Protein AF-A0A3D1ER22-F1 (afdb_monomer_lite)

Foldseek 3Di:
DDDDPDDDPDPPDDPPPPPQDPVNVLVVQLVVLVVVCVVPVLDLVSLLSNLVSCVVVVVLVSSVVSLVSSCVRPNCPPPSSVVSVVVSVVD

Structure (mmCIF, N/CA/C/O backbone):
data_AF-A0A3D1ER22-F1
#
_entry.id   AF-A0A3D1ER22-F1
#
loop_
_atom_site.group_PDB
_atom_site.id
_atom_site.type_symbol
_atom_site.label_atom_id
_atom_site.label_alt_id
_atom_site.label_comp_id
_atom_site.label_asym_id
_atom_site.label_entity_id
_atom_site.label_seq_id
_atom_site.pdbx_PDB_ins_code
_atom_site.Cartn_x
_atom_site.Cartn_y
_atom_site.Cartn_z
_atom_site.occupancy
_atom_site.B_iso_or_equiv
_atom_site.auth_seq_id
_atom_site.auth_comp_id
_atom_site.auth_asym_id
_atom_site.auth_atom_id
_atom_site.pdbx_PDB_model_num
ATOM 1 N N . MET A 1 1 ? 13.044 46.059 48.417 1.00 43.50 1 MET A N 1
ATOM 2 C CA . MET A 1 1 ? 13.812 45.028 47.690 1.00 43.50 1 MET A CA 1
ATOM 3 C C . MET A 1 1 ? 12.836 43.986 47.171 1.00 43.50 1 MET A C 1
ATOM 5 O O . MET A 1 1 ? 12.643 42.943 47.777 1.00 43.50 1 MET A O 1
ATOM 9 N N . ALA A 1 2 ? 12.126 44.348 46.106 1.00 44.00 2 ALA A N 1
ATOM 10 C CA . ALA A 1 2 ? 11.162 43.500 45.431 1.00 44.00 2 ALA A CA 1
ATOM 11 C C . ALA A 1 2 ? 11.881 42.813 44.275 1.00 44.00 2 ALA A C 1
ATOM 13 O O . ALA A 1 2 ? 11.975 43.412 43.223 1.00 44.00 2 ALA A O 1
ATOM 14 N N . HIS A 1 3 ? 12.428 41.619 44.485 1.00 49.56 3 HIS A N 1
ATOM 15 C CA . HIS A 1 3 ? 12.853 40.708 43.419 1.00 49.56 3 HIS A CA 1
ATOM 16 C C . HIS A 1 3 ? 13.071 39.334 44.045 1.00 49.56 3 HIS A C 1
ATOM 18 O O . HIS A 1 3 ? 14.097 39.127 44.668 1.00 49.56 3 HIS A O 1
ATOM 24 N N . PHE A 1 4 ? 12.062 38.465 43.955 1.00 41.53 4 PHE A N 1
ATOM 25 C CA . PHE A 1 4 ? 12.174 37.000 43.788 1.00 41.53 4 PHE A CA 1
ATOM 26 C C . PHE A 1 4 ? 10.779 36.339 43.645 1.00 41.53 4 PHE A C 1
ATOM 28 O O . PHE A 1 4 ? 10.636 35.130 43.761 1.00 41.53 4 PHE A O 1
ATOM 35 N N . PHE A 1 5 ? 9.730 37.109 43.313 1.00 46.28 5 PHE A N 1
ATOM 36 C CA . PHE A 1 5 ? 8.490 36.587 42.723 1.00 46.28 5 PHE A CA 1
ATOM 37 C C . PHE A 1 5 ? 8.671 36.396 41.214 1.00 46.28 5 PHE A C 1
ATOM 39 O O . PHE A 1 5 ? 8.075 37.104 40.414 1.00 46.28 5 PHE A O 1
ATOM 46 N N . ALA A 1 6 ? 9.564 35.499 40.819 1.00 47.72 6 ALA A N 1
ATOM 47 C CA . ALA A 1 6 ? 9.642 34.976 39.461 1.00 47.72 6 ALA A CA 1
ATOM 48 C C . ALA A 1 6 ? 10.663 33.849 39.491 1.00 47.72 6 ALA A C 1
ATOM 50 O O . ALA A 1 6 ? 11.846 34.123 39.412 1.00 47.72 6 ALA A O 1
ATOM 51 N N . HIS A 1 7 ? 10.225 32.613 39.701 1.00 41.50 7 HIS A N 1
ATOM 52 C CA . HIS A 1 7 ? 10.686 31.463 38.929 1.00 41.50 7 HIS A CA 1
ATOM 53 C C . HIS A 1 7 ? 9.888 30.233 39.370 1.00 41.50 7 HIS A C 1
ATOM 55 O O . HIS A 1 7 ? 10.008 29.743 40.486 1.00 41.50 7 HIS A O 1
ATOM 61 N N . LEU A 1 8 ? 9.090 29.751 38.418 1.00 42.41 8 LEU A N 1
ATOM 62 C CA . LEU A 1 8 ? 8.459 28.435 38.365 1.00 42.41 8 LEU A CA 1
ATOM 63 C C . LEU A 1 8 ? 7.221 28.188 39.237 1.00 42.41 8 LEU A C 1
ATOM 65 O O . LEU A 1 8 ? 7.128 27.246 40.014 1.00 42.41 8 LEU A O 1
ATOM 69 N N . ALA A 1 9 ? 6.165 28.916 38.889 1.00 46.16 9 ALA A N 1
ATOM 70 C CA . ALA A 1 9 ? 4.795 28.406 38.915 1.00 46.16 9 ALA A CA 1
ATOM 71 C C . ALA A 1 9 ? 4.532 27.324 37.829 1.00 46.16 9 ALA A C 1
ATOM 73 O O . ALA A 1 9 ? 3.489 27.354 37.184 1.00 46.16 9 ALA A O 1
ATOM 74 N N . LEU A 1 10 ? 5.461 26.395 37.553 1.00 50.06 10 LEU A N 1
ATOM 75 C CA . LEU A 1 10 ? 5.278 25.429 36.456 1.00 50.06 10 LEU A CA 1
ATOM 76 C C . LEU A 1 10 ? 6.099 24.137 36.612 1.00 50.06 10 LEU A C 1
ATOM 78 O O . LEU A 1 10 ? 6.962 23.835 35.799 1.00 50.06 10 LEU A O 1
ATOM 82 N N . MET A 1 11 ? 5.834 23.356 37.654 1.00 42.66 11 MET A N 1
ATOM 83 C CA . MET A 1 11 ? 6.261 21.946 37.717 1.00 42.66 11 MET A CA 1
ATOM 84 C C . MET A 1 11 ? 5.092 21.070 38.184 1.00 42.66 11 MET A C 1
ATOM 86 O O . MET A 1 11 ? 5.225 20.196 39.031 1.00 42.66 11 MET A O 1
ATOM 90 N N . VAL A 1 12 ? 3.908 21.329 37.625 1.00 48.50 12 VAL A N 1
ATOM 91 C CA . VAL A 1 12 ? 2.790 20.381 37.622 1.00 48.50 12 VAL A CA 1
ATOM 92 C C . VAL A 1 12 ? 2.254 20.331 36.198 1.00 48.50 12 VAL A C 1
ATOM 94 O O . VAL A 1 12 ? 1.263 20.963 35.859 1.00 48.50 12 VAL A O 1
ATOM 97 N N . ALA A 1 13 ? 2.950 19.606 35.335 1.00 41.94 13 ALA A N 1
ATOM 98 C CA . ALA A 1 13 ? 2.386 19.139 34.080 1.00 41.94 13 ALA A CA 1
ATOM 99 C C . ALA A 1 13 ? 3.020 17.784 33.795 1.00 41.94 13 ALA A C 1
ATOM 101 O O . ALA A 1 13 ? 4.163 17.681 33.363 1.00 41.94 13 ALA A O 1
ATOM 102 N N . HIS A 1 14 ? 2.271 16.762 34.189 1.00 45.62 14 HIS A N 1
ATOM 103 C CA . HIS A 1 14 ? 2.444 15.354 33.897 1.00 45.62 14 HIS A CA 1
ATOM 104 C C . HIS A 1 14 ? 3.290 15.101 32.644 1.00 45.62 14 HIS A C 1
ATOM 106 O O . HIS A 1 14 ? 2.846 15.364 31.527 1.00 45.62 14 HIS A O 1
ATOM 112 N N . ALA A 1 15 ? 4.461 14.491 32.830 1.00 45.06 15 ALA A N 1
ATOM 113 C CA . ALA A 1 15 ? 5.022 13.627 31.808 1.00 45.06 15 ALA A CA 1
ATOM 114 C C . ALA A 1 15 ? 4.057 12.441 31.657 1.00 45.06 15 ALA A C 1
ATOM 116 O O . ALA A 1 15 ? 4.211 11.401 32.295 1.00 45.06 15 ALA A O 1
ATOM 117 N N . PHE A 1 16 ? 2.998 12.644 30.872 1.00 49.31 16 PHE A N 1
ATOM 118 C CA . PHE A 1 16 ? 2.219 11.560 30.306 1.00 49.31 16 PHE A CA 1
ATOM 119 C C . PHE A 1 16 ? 3.210 10.757 29.472 1.00 49.31 16 PHE A C 1
ATOM 121 O O . PHE A 1 16 ? 3.628 11.178 28.396 1.00 49.31 16 PHE A O 1
ATOM 128 N N . VAL A 1 17 ? 3.646 9.623 30.008 1.00 55.75 17 VAL A N 1
ATOM 129 C CA . VAL A 1 17 ? 4.222 8.561 29.196 1.00 55.75 17 VAL A CA 1
ATOM 130 C C . VAL A 1 17 ? 3.087 8.138 28.2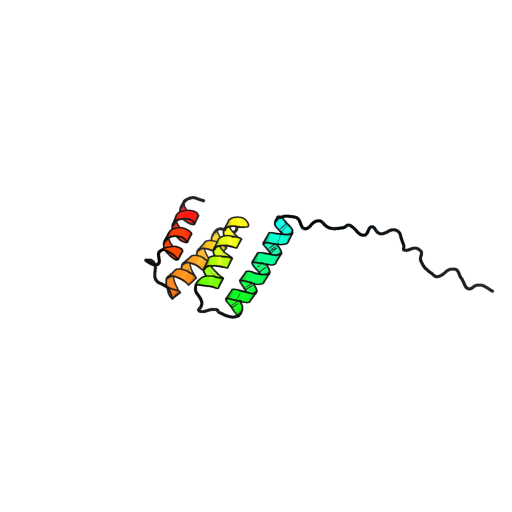72 1.00 55.75 17 VAL A C 1
ATOM 132 O O . VAL A 1 17 ? 2.218 7.364 28.667 1.00 55.75 17 VAL A O 1
ATOM 135 N N . THR A 1 18 ? 3.004 8.736 27.085 1.00 57.59 18 THR A N 1
ATOM 136 C CA . THR A 1 18 ? 2.046 8.305 26.075 1.00 57.59 18 THR A CA 1
ATOM 137 C C . THR A 1 18 ? 2.527 6.942 25.615 1.00 57.59 18 THR A C 1
ATOM 139 O O . THR A 1 18 ? 3.495 6.836 24.862 1.00 57.59 18 THR A O 1
ATOM 142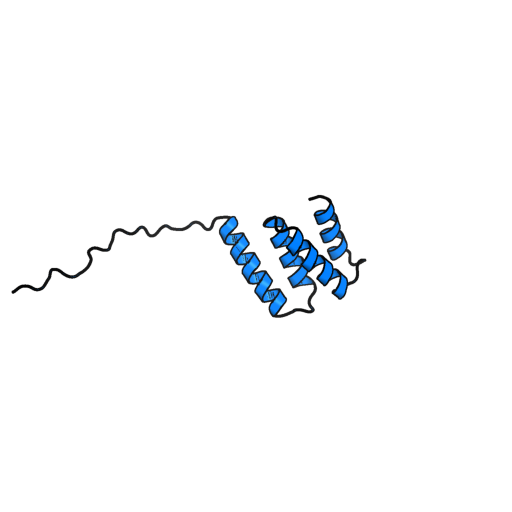 N N . VAL A 1 19 ? 1.910 5.884 26.135 1.00 57.75 19 VAL A N 1
ATOM 143 C CA . VAL A 1 19 ? 2.012 4.566 25.515 1.00 57.75 19 VAL A CA 1
ATOM 144 C C . VAL A 1 19 ? 1.467 4.758 24.100 1.00 57.75 19 VAL A C 1
ATOM 146 O O . VAL A 1 19 ? 0.304 5.149 23.991 1.00 57.75 19 VAL A O 1
ATOM 149 N N . PRO A 1 20 ? 2.281 4.585 23.040 1.00 59.47 20 PRO A N 1
ATOM 150 C CA . PRO A 1 20 ? 1.792 4.761 21.684 1.00 59.47 20 PRO A CA 1
ATOM 151 C C . PRO A 1 20 ? 0.645 3.780 21.490 1.00 59.47 20 PRO A C 1
ATOM 153 O O . PRO A 1 20 ? 0.801 2.571 21.695 1.00 59.47 20 PRO A O 1
ATOM 156 N N . THR A 1 21 ? -0.530 4.310 21.179 1.00 66.44 21 THR A N 1
ATOM 157 C CA . THR A 1 21 ? -1.671 3.465 20.864 1.00 66.44 21 THR A CA 1
ATOM 158 C C . THR A 1 21 ? -1.421 2.795 19.515 1.00 66.44 21 THR A C 1
ATOM 160 O O . THR A 1 21 ? -0.604 3.248 18.709 1.00 66.44 21 THR A O 1
ATOM 163 N N . THR A 1 22 ? -2.114 1.693 19.242 1.00 71.44 22 THR A N 1
ATOM 164 C CA . THR A 1 22 ? -2.051 1.037 17.927 1.00 71.44 22 THR A CA 1
ATOM 165 C C . THR A 1 22 ? -2.394 1.998 16.785 1.00 71.44 22 THR A C 1
ATOM 167 O O . THR A 1 22 ? -1.813 1.877 15.710 1.00 71.44 22 THR A O 1
ATOM 170 N N . HIS A 1 23 ? -3.264 2.983 17.034 1.00 75.12 23 HIS A N 1
ATOM 171 C CA . HIS A 1 23 ? -3.599 4.044 16.086 1.00 75.12 23 HIS A CA 1
ATOM 172 C C . HIS A 1 23 ? -2.404 4.977 15.812 1.00 75.12 23 HIS A C 1
ATOM 174 O O . HIS A 1 23 ? -2.039 5.159 14.654 1.00 75.12 23 HIS A O 1
ATOM 180 N N . ASP A 1 24 ? -1.706 5.456 16.850 1.00 80.12 24 ASP A N 1
ATOM 181 C CA . ASP A 1 24 ? -0.509 6.304 16.682 1.00 80.12 24 ASP A CA 1
ATOM 182 C C . ASP A 1 24 ? 0.601 5.588 15.891 1.00 80.12 24 ASP A C 1
ATOM 184 O O . ASP A 1 24 ? 1.308 6.186 15.076 1.00 80.12 24 ASP A O 1
ATOM 188 N N . GLY A 1 25 ? 0.747 4.277 16.114 1.00 90.06 25 GLY A N 1
ATOM 189 C CA . GLY A 1 25 ? 1.686 3.442 15.369 1.00 90.06 25 GLY A CA 1
ATOM 190 C C . GLY A 1 25 ? 1.312 3.293 13.892 1.00 90.06 25 GLY A C 1
ATOM 191 O O . GLY A 1 25 ? 2.188 3.361 13.028 1.00 90.06 25 GLY A O 1
ATOM 192 N N . LEU A 1 26 ? 0.023 3.118 13.590 1.00 91.31 26 LEU A N 1
ATOM 193 C CA . LEU A 1 26 ? -0.476 2.998 12.220 1.00 91.31 26 LEU A CA 1
ATOM 194 C C . LEU A 1 26 ? -0.287 4.301 11.430 1.00 91.31 26 LEU A C 1
ATOM 196 O O . LEU A 1 26 ? 0.203 4.261 10.302 1.00 91.31 26 LEU A O 1
ATOM 200 N N . GLU A 1 27 ? -0.552 5.449 12.049 1.00 93.25 27 GLU A N 1
ATOM 201 C CA . GLU A 1 27 ? -0.311 6.770 11.457 1.00 93.25 27 GLU A CA 1
ATOM 202 C C . GLU A 1 27 ? 1.170 6.998 11.124 1.00 93.25 27 GLU A C 1
ATOM 204 O O . GLU A 1 27 ? 1.535 7.422 10.021 1.00 93.25 27 GLU A O 1
ATOM 209 N N . GLN A 1 28 ? 2.070 6.630 12.041 1.00 94.38 28 GLN A N 1
ATOM 210 C CA . GLN A 1 28 ? 3.507 6.711 11.785 1.00 94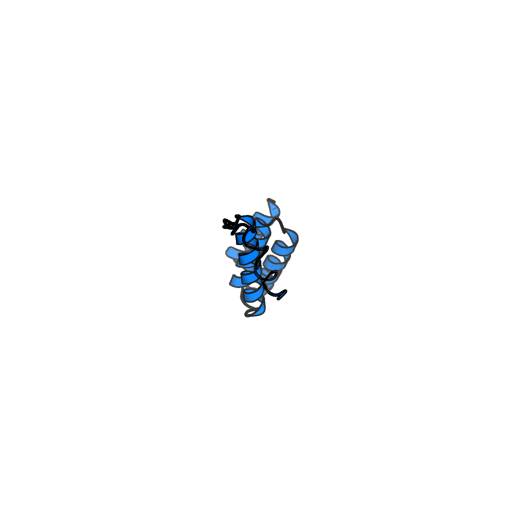.38 28 GLN A CA 1
ATOM 211 C C . GLN A 1 28 ? 3.933 5.809 10.613 1.00 94.38 28 GLN A C 1
ATOM 213 O O . GLN A 1 28 ? 4.771 6.204 9.792 1.00 94.38 28 GLN A O 1
ATOM 218 N N . LEU A 1 29 ? 3.367 4.603 10.512 1.00 96.50 29 LEU A N 1
ATOM 219 C CA . LEU A 1 29 ? 3.639 3.678 9.411 1.00 96.50 29 LEU A CA 1
ATOM 220 C C . LEU A 1 29 ? 3.117 4.215 8.074 1.00 96.50 29 LEU A C 1
ATOM 222 O O . LEU A 1 29 ? 3.829 4.116 7.071 1.00 96.50 29 LEU A O 1
ATOM 226 N N . LEU A 1 30 ? 1.926 4.818 8.052 1.00 96.94 30 LEU A N 1
ATOM 227 C CA . LEU A 1 30 ? 1.380 5.478 6.865 1.00 96.94 30 LEU A CA 1
ATOM 228 C C . LEU A 1 30 ? 2.289 6.621 6.409 1.00 96.94 30 LEU A C 1
ATOM 230 O O . LEU A 1 30 ? 2.675 6.660 5.238 1.00 96.94 30 LEU A O 1
ATOM 234 N N . ALA A 1 31 ? 2.735 7.490 7.319 1.00 96.75 31 ALA A N 1
ATOM 235 C CA . ALA A 1 31 ? 3.668 8.571 6.996 1.00 96.75 31 ALA A CA 1
ATOM 236 C C . ALA A 1 31 ? 4.986 8.050 6.383 1.00 96.75 31 ALA A C 1
ATOM 238 O O . ALA A 1 31 ? 5.480 8.579 5.380 1.00 96.75 31 ALA A O 1
ATOM 239 N N . GLN A 1 32 ? 5.543 6.966 6.933 1.00 98.06 32 GLN A N 1
ATOM 240 C CA . GLN A 1 32 ? 6.729 6.312 6.370 1.00 98.06 32 GLN A CA 1
ATOM 241 C C . GLN A 1 32 ? 6.465 5.715 4.982 1.00 98.06 32 GLN A C 1
ATOM 243 O O . GLN A 1 32 ? 7.318 5.816 4.095 1.00 98.06 32 GLN A O 1
ATOM 248 N N . ALA A 1 33 ? 5.295 5.108 4.777 1.00 98.00 33 ALA A N 1
ATOM 249 C CA . ALA A 1 33 ? 4.901 4.528 3.501 1.00 98.00 33 ALA A CA 1
ATOM 250 C C . ALA A 1 33 ? 4.693 5.604 2.423 1.00 98.00 33 ALA A C 1
ATOM 252 O O . ALA A 1 33 ? 5.167 5.442 1.298 1.00 98.00 33 ALA A O 1
ATOM 253 N N . HIS A 1 34 ? 4.098 6.748 2.775 1.00 98.44 34 HIS A N 1
ATOM 254 C CA . HIS A 1 34 ? 4.026 7.924 1.907 1.00 98.44 34 HIS A CA 1
ATOM 255 C C . HIS A 1 34 ? 5.409 8.382 1.445 1.00 98.44 34 HIS A C 1
ATOM 257 O O . HIS A 1 34 ? 5.636 8.546 0.245 1.00 98.44 34 HIS A O 1
ATOM 263 N N . ALA A 1 35 ? 6.352 8.530 2.379 1.00 98.12 35 ALA A N 1
ATOM 264 C CA . ALA A 1 35 ? 7.720 8.908 2.047 1.00 98.12 35 ALA A CA 1
ATOM 265 C C . ALA A 1 35 ? 8.417 7.862 1.156 1.00 98.12 35 ALA A C 1
ATOM 267 O O . ALA A 1 35 ? 9.188 8.220 0.268 1.00 98.12 35 ALA A O 1
ATOM 268 N N . ALA A 1 36 ? 8.151 6.568 1.364 1.00 98.31 36 ALA A N 1
ATOM 269 C CA . ALA A 1 36 ? 8.714 5.500 0.541 1.00 98.31 36 ALA A CA 1
ATOM 270 C C . ALA A 1 36 ? 8.199 5.541 -0.907 1.00 98.31 36 ALA A C 1
ATOM 272 O O . ALA A 1 36 ? 9.006 5.442 -1.829 1.00 98.31 36 ALA A O 1
ATOM 273 N N . VAL A 1 37 ? 6.892 5.746 -1.111 1.00 98.44 37 VAL A N 1
ATOM 274 C CA . VAL A 1 37 ? 6.304 5.910 -2.453 1.00 98.44 37 VAL A CA 1
ATOM 275 C C . VAL A 1 37 ? 6.825 7.177 -3.130 1.00 98.44 37 VAL A C 1
ATOM 277 O O . VAL A 1 37 ? 7.146 7.142 -4.311 1.00 98.44 37 VAL A O 1
ATOM 280 N N . ALA A 1 38 ? 6.972 8.281 -2.392 1.00 97.94 38 ALA A N 1
ATOM 281 C CA . ALA A 1 38 ? 7.517 9.521 -2.943 1.00 97.94 38 ALA A CA 1
ATOM 282 C C . ALA A 1 38 ? 8.978 9.377 -3.406 1.00 97.94 38 ALA A C 1
ATOM 284 O O . ALA A 1 38 ? 9.361 9.973 -4.408 1.00 97.94 38 ALA A O 1
ATOM 285 N N . ARG A 1 39 ? 9.795 8.583 -2.697 1.00 98.50 39 ARG A N 1
ATOM 286 C CA . ARG A 1 39 ? 11.190 8.306 -3.087 1.00 98.50 39 ARG A CA 1
ATOM 287 C C . ARG A 1 39 ? 11.315 7.350 -4.271 1.00 98.50 39 ARG A C 1
ATOM 289 O O . ARG A 1 39 ? 12.271 7.475 -5.026 1.00 98.50 39 ARG A O 1
ATOM 296 N N . HIS A 1 40 ?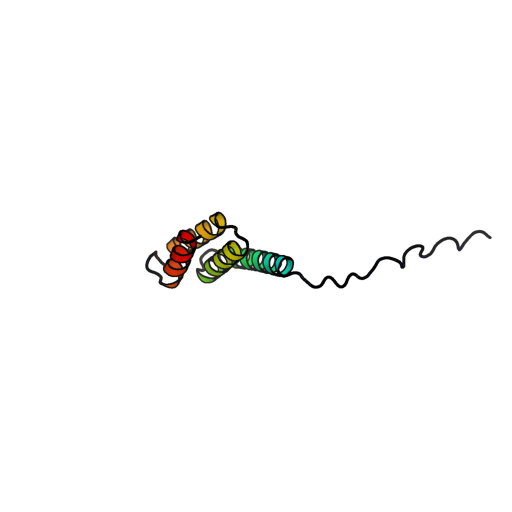 10.389 6.403 -4.405 1.00 97.06 40 HIS A N 1
ATOM 297 C CA . HIS A 1 40 ? 10.413 5.375 -5.447 1.00 97.06 40 HIS A CA 1
ATOM 298 C C . HIS A 1 40 ? 9.033 5.243 -6.108 1.00 97.06 40 HIS A C 1
ATOM 300 O O . HIS A 1 40 ? 8.336 4.241 -5.901 1.00 97.06 40 HIS A O 1
ATOM 306 N N . PRO A 1 41 ? 8.610 6.257 -6.884 1.00 95.44 41 PRO A N 1
ATOM 307 C CA . PRO A 1 41 ? 7.283 6.312 -7.488 1.00 95.44 41 PRO A CA 1
ATOM 308 C C . PRO A 1 41 ? 7.074 5.292 -8.610 1.00 95.44 41 PRO A C 1
ATOM 310 O O . PRO A 1 41 ? 5.974 5.192 -9.131 1.00 95.44 41 PRO A O 1
ATOM 313 N N . GLU A 1 42 ? 8.065 4.505 -8.990 1.00 94.88 42 GLU A N 1
ATOM 314 C CA . GLU A 1 42 ? 7.975 3.417 -9.967 1.00 94.88 42 GLU A CA 1
ATOM 315 C C . GLU A 1 42 ? 8.070 2.031 -9.317 1.00 94.88 42 GLU A C 1
ATOM 317 O O . GLU A 1 42 ? 7.841 1.018 -9.972 1.00 94.88 42 GLU A O 1
ATOM 322 N N . ALA A 1 43 ? 8.378 1.966 -8.018 1.00 93.62 43 ALA A N 1
ATOM 323 C CA . ALA A 1 43 ? 8.545 0.702 -7.322 1.00 93.62 43 ALA A CA 1
ATOM 324 C C . ALA A 1 43 ? 7.197 0.111 -6.883 1.00 93.62 43 ALA A C 1
ATOM 326 O O . ALA A 1 43 ? 6.326 0.795 -6.334 1.00 93.62 43 ALA A O 1
ATOM 327 N N . LEU A 1 44 ? 7.069 -1.203 -7.072 1.00 94.94 44 LEU A N 1
ATOM 328 C CA . LEU A 1 44 ? 5.896 -1.982 -6.683 1.00 94.94 44 LEU A CA 1
ATOM 329 C C . LEU A 1 44 ? 5.750 -2.080 -5.155 1.00 94.94 44 LEU A C 1
ATOM 331 O O . LEU A 1 44 ? 4.695 -1.787 -4.595 1.00 94.94 44 LEU A O 1
ATOM 335 N N . ALA A 1 45 ? 6.829 -2.459 -4.465 1.00 95.56 45 ALA A N 1
ATOM 336 C CA . ALA A 1 45 ? 6.784 -2.794 -3.042 1.00 95.56 45 ALA A CA 1
ATOM 337 C C . ALA A 1 45 ? 6.313 -1.640 -2.126 1.00 95.56 45 ALA A C 1
ATOM 339 O O . ALA A 1 45 ? 5.486 -1.897 -1.247 1.00 95.56 45 ALA A O 1
ATOM 340 N N . PRO A 1 46 ? 6.753 -0.374 -2.303 1.00 97.31 46 PRO A N 1
ATOM 341 C CA . PRO A 1 46 ? 6.249 0.738 -1.495 1.00 97.31 46 PRO A CA 1
ATOM 342 C C . PRO A 1 46 ? 4.742 0.968 -1.640 1.00 97.31 46 PRO A C 1
ATOM 344 O O . PRO A 1 46 ? 4.085 1.267 -0.644 1.00 97.31 46 PRO A O 1
ATOM 347 N N . ARG A 1 47 ? 4.185 0.782 -2.845 1.00 97.31 47 ARG A N 1
ATOM 348 C CA . ARG A 1 47 ? 2.740 0.910 -3.090 1.00 97.31 47 ARG A CA 1
ATOM 349 C C . ARG A 1 47 ? 1.946 -0.192 -2.421 1.00 97.31 47 ARG A C 1
ATOM 351 O O . ARG A 1 47 ? 1.006 0.102 -1.697 1.00 97.31 47 ARG A O 1
ATOM 358 N N . LEU A 1 48 ? 2.360 -1.447 -2.596 1.00 96.69 48 LEU A N 1
ATOM 359 C CA . LEU A 1 48 ? 1.698 -2.585 -1.953 1.00 96.69 48 LEU A CA 1
ATOM 360 C C . LEU A 1 48 ? 1.700 -2.450 -0.429 1.00 96.69 48 LEU A C 1
ATOM 362 O O . LEU A 1 48 ? 0.690 -2.695 0.228 1.00 96.69 48 LEU A O 1
ATOM 366 N N . ARG A 1 49 ? 2.823 -1.996 0.140 1.00 96.31 49 ARG A N 1
ATOM 367 C CA . ARG A 1 49 ? 2.923 -1.738 1.577 1.00 96.31 49 ARG A CA 1
ATOM 368 C C . ARG A 1 49 ? 1.962 -0.640 2.029 1.00 96.31 49 ARG A C 1
ATOM 370 O O . ARG A 1 49 ? 1.336 -0.796 3.073 1.00 96.31 49 ARG A O 1
ATOM 377 N N . ARG A 1 50 ? 1.846 0.456 1.275 1.00 97.88 50 ARG A N 1
ATOM 378 C CA . ARG A 1 50 ? 0.931 1.547 1.622 1.00 97.88 50 ARG A CA 1
ATOM 379 C C . ARG A 1 50 ? -0.536 1.137 1.456 1.00 97.88 50 ARG A C 1
ATOM 381 O O . ARG A 1 50 ? -1.311 1.396 2.366 1.00 97.88 50 ARG A O 1
ATOM 388 N N . ALA A 1 51 ? -0.886 0.385 0.409 1.00 97.38 51 ALA A N 1
ATOM 389 C CA . ALA A 1 51 ? -2.218 -0.202 0.248 1.00 97.38 51 ALA A CA 1
ATOM 390 C C . ALA A 1 51 ? -2.615 -1.083 1.443 1.00 97.38 51 ALA A C 1
ATOM 392 O O . ALA A 1 51 ? -3.715 -0.956 1.973 1.00 97.38 51 ALA A O 1
ATOM 393 N N . ALA A 1 52 ? -1.707 -1.945 1.912 1.00 95.69 52 ALA A N 1
ATOM 394 C CA . ALA A 1 52 ? -1.965 -2.792 3.074 1.00 95.69 52 ALA A CA 1
ATOM 395 C C . ALA A 1 52 ? -2.222 -1.975 4.353 1.00 95.69 52 ALA A C 1
ATOM 397 O O . ALA A 1 52 ? -3.114 -2.323 5.124 1.00 95.69 52 ALA A O 1
ATOM 398 N N . LEU A 1 53 ? -1.473 -0.886 4.560 1.00 96.12 53 LEU A N 1
ATOM 399 C CA . LEU A 1 53 ? -1.671 0.022 5.694 1.00 96.12 53 LEU A CA 1
ATOM 400 C C . LEU A 1 53 ? -2.982 0.803 5.580 1.00 96.12 53 LEU A C 1
ATOM 402 O O . LEU A 1 53 ? -3.683 0.932 6.575 1.00 96.12 53 LEU A O 1
ATOM 406 N N . TYR A 1 54 ? -3.358 1.250 4.380 1.00 96.56 54 TYR A N 1
ATOM 407 C CA . TYR A 1 54 ? -4.654 1.889 4.160 1.00 96.56 54 TYR A CA 1
ATOM 408 C C . TYR A 1 54 ? -5.818 0.971 4.514 1.00 96.56 54 TYR A C 1
ATOM 410 O O . TYR A 1 54 ? -6.733 1.411 5.191 1.00 96.56 54 TYR A O 1
ATOM 418 N N . ARG A 1 55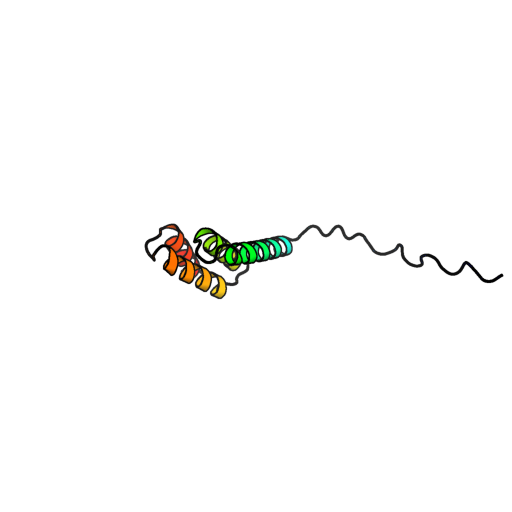 ? -5.761 -0.319 4.168 1.00 94.19 55 ARG A N 1
ATOM 419 C CA . ARG A 1 55 ? -6.798 -1.276 4.592 1.00 94.19 55 ARG A CA 1
ATOM 420 C C . ARG A 1 55 ? -6.851 -1.468 6.105 1.00 94.19 55 ARG A C 1
ATOM 422 O O . ARG A 1 55 ? -7.932 -1.586 6.660 1.00 94.19 55 ARG A O 1
ATOM 429 N N . GLN A 1 56 ? -5.699 -1.489 6.779 1.00 93.12 56 GLN A N 1
ATOM 430 C CA . GLN A 1 56 ? -5.659 -1.529 8.250 1.00 93.12 56 GLN A CA 1
ATOM 431 C C . GLN A 1 56 ? -6.240 -0.257 8.878 1.00 93.12 56 GLN A C 1
ATOM 433 O O . GLN A 1 56 ? -6.718 -0.307 10.005 1.00 93.12 56 GLN A O 1
ATOM 438 N N . HIS A 1 57 ? -6.187 0.858 8.148 1.00 93.81 57 HIS A N 1
ATOM 439 C CA . HIS A 1 57 ? -6.780 2.139 8.517 1.00 93.81 57 HIS A CA 1
ATOM 440 C C . HIS A 1 57 ? -8.210 2.322 7.972 1.00 93.81 57 HIS A C 1
ATOM 442 O O . HIS A 1 57 ? -8.773 3.399 8.104 1.00 93.81 57 HIS A O 1
ATOM 448 N N . GLU A 1 58 ? -8.791 1.294 7.341 1.00 93.25 58 GLU A N 1
ATOM 449 C CA . GLU A 1 58 ? -10.123 1.334 6.711 1.00 93.25 58 GLU A CA 1
ATOM 450 C C . GLU A 1 58 ? -10.269 2.371 5.569 1.00 93.25 58 GLU A C 1
ATOM 452 O O . GLU A 1 58 ? -11.370 2.708 5.141 1.00 93.25 58 GLU A O 1
ATOM 457 N N . GLU A 1 59 ? -9.154 2.824 4.993 1.00 95.19 59 GLU A N 1
ATOM 458 C CA . GLU A 1 59 ? -9.086 3.751 3.855 1.00 95.19 59 GLU A CA 1
ATOM 459 C C . GLU A 1 59 ? -9.126 2.989 2.517 1.00 95.19 59 GLU A C 1
ATOM 461 O O . GLU A 1 59 ? -8.175 2.983 1.724 1.00 95.19 59 GLU A O 1
ATOM 466 N N . TRP A 1 60 ? -10.227 2.280 2.268 1.00 95.00 60 TRP A N 1
ATOM 467 C CA . TRP A 1 60 ? -10.352 1.318 1.164 1.00 95.00 60 TRP A CA 1
ATOM 468 C C . TRP A 1 60 ? -10.137 1.932 -0.226 1.00 95.00 60 TRP A C 1
ATOM 470 O O . TRP A 1 60 ? -9.493 1.323 -1.083 1.00 95.00 60 TRP A O 1
ATOM 480 N N . GLU A 1 61 ? -10.611 3.159 -0.449 1.00 96.38 61 GLU A N 1
ATOM 481 C CA . GLU A 1 61 ? -10.442 3.870 -1.723 1.00 96.38 61 GLU A CA 1
ATOM 482 C C . GLU A 1 61 ? -8.968 4.191 -2.006 1.00 96.38 61 GLU A C 1
ATOM 484 O O . GLU A 1 61 ? -8.480 3.997 -3.122 1.00 96.38 61 GLU A O 1
ATOM 489 N N . LEU A 1 62 ? -8.221 4.617 -0.983 1.00 97.25 62 LEU A N 1
ATOM 490 C CA . LEU A 1 62 ? -6.791 4.898 -1.112 1.00 97.25 62 LEU A CA 1
ATOM 491 C C . LEU A 1 62 ? -5.987 3.613 -1.339 1.00 97.25 62 LEU A C 1
ATOM 493 O O . LEU A 1 62 ? -5.057 3.600 -2.151 1.00 97.25 62 LEU A O 1
ATOM 497 N N . ALA A 1 63 ? -6.381 2.510 -0.694 1.00 97.19 63 ALA A N 1
ATOM 498 C CA . ALA A 1 63 ? -5.807 1.198 -0.970 1.00 97.19 63 ALA A CA 1
ATOM 499 C C . ALA A 1 63 ? -6.033 0.768 -2.430 1.00 97.19 63 ALA A C 1
ATOM 501 O O . ALA A 1 63 ? -5.102 0.280 -3.078 1.00 97.19 63 ALA A O 1
ATOM 502 N N . ALA A 1 64 ? -7.235 0.995 -2.970 1.00 95.88 64 ALA A N 1
ATOM 503 C CA . ALA A 1 64 ? -7.572 0.690 -4.359 1.00 95.88 64 ALA A CA 1
ATOM 504 C C . ALA A 1 64 ? -6.691 1.462 -5.353 1.00 95.88 64 ALA A C 1
ATOM 506 O O . ALA A 1 64 ? -6.211 0.888 -6.332 1.00 95.88 64 ALA A O 1
ATOM 507 N N . LEU A 1 65 ? -6.425 2.744 -5.083 1.00 96.94 65 LEU A N 1
ATOM 508 C CA . LEU A 1 65 ? -5.555 3.573 -5.922 1.00 96.94 65 LEU A CA 1
ATOM 509 C C . LEU A 1 65 ? -4.110 3.056 -5.953 1.00 96.94 65 LEU A C 1
ATOM 511 O O . LEU A 1 65 ? -3.500 2.999 -7.024 1.00 96.94 65 LEU A O 1
ATOM 515 N N . ASP A 1 66 ? -3.561 2.646 -4.807 1.00 98.00 66 ASP A N 1
ATOM 516 C CA . ASP A 1 66 ? -2.213 2.071 -4.761 1.00 98.00 66 ASP A CA 1
ATOM 517 C C . ASP A 1 66 ? -2.133 0.713 -5.465 1.00 98.00 66 ASP A C 1
ATOM 519 O O . ASP A 1 66 ? -1.155 0.456 -6.174 1.00 98.00 66 ASP A O 1
ATOM 523 N N . LEU A 1 67 ? -3.160 -0.134 -5.331 1.00 96.00 67 LEU A N 1
ATOM 524 C CA . LEU A 1 67 ? -3.245 -1.406 -6.053 1.00 96.00 67 LEU A CA 1
ATOM 525 C C . LEU A 1 67 ? -3.376 -1.189 -7.564 1.00 96.00 67 LEU A C 1
ATOM 527 O O . LEU A 1 67 ? -2.686 -1.847 -8.337 1.00 96.00 67 LEU A O 1
ATOM 531 N N . GLN A 1 68 ? -4.174 -0.217 -8.006 1.00 96.06 68 GLN A N 1
ATOM 532 C CA . GLN A 1 68 ? -4.274 0.124 -9.426 1.00 96.06 68 GLN A CA 1
ATOM 533 C C . GLN A 1 68 ? -2.933 0.608 -9.985 1.00 96.06 68 GLN A C 1
ATOM 535 O O . GLN A 1 68 ? -2.533 0.241 -11.092 1.00 96.06 68 GLN A O 1
ATOM 540 N N . ALA A 1 69 ? -2.202 1.413 -9.218 1.00 96.12 69 ALA A N 1
ATOM 541 C CA . ALA A 1 69 ? -0.874 1.839 -9.621 1.00 96.12 69 ALA A CA 1
ATOM 542 C C . ALA A 1 69 ? 0.139 0.674 -9.609 1.00 96.12 69 ALA A C 1
ATOM 544 O O . ALA A 1 69 ? 1.030 0.643 -10.454 1.00 96.12 69 ALA A O 1
ATOM 545 N N . ALA A 1 70 ? -0.014 -0.307 -8.715 1.00 95.88 70 ALA A N 1
ATOM 546 C CA . ALA A 1 70 ? 0.776 -1.539 -8.700 1.00 95.88 70 ALA A CA 1
ATOM 547 C C . ALA A 1 70 ? 0.527 -2.424 -9.942 1.00 95.88 70 ALA A C 1
ATOM 549 O O . ALA A 1 70 ? 1.489 -2.932 -10.528 1.00 95.88 70 ALA A O 1
ATOM 550 N N . ILE A 1 71 ? -0.726 -2.529 -10.404 1.00 95.19 71 ILE A N 1
ATOM 551 C CA . ILE A 1 71 ? -1.093 -3.195 -11.671 1.00 95.19 71 ILE A CA 1
ATOM 552 C C . ILE A 1 71 ? -0.373 -2.538 -12.846 1.00 95.19 71 ILE A C 1
ATOM 554 O O . ILE A 1 71 ? 0.198 -3.226 -13.687 1.00 95.19 71 ILE A O 1
ATOM 558 N N . ASN A 1 72 ? -0.346 -1.205 -12.886 1.00 95.00 72 ASN A N 1
ATOM 559 C CA . ASN A 1 72 ? 0.314 -0.473 -13.968 1.00 95.00 72 ASN A CA 1
ATOM 560 C C . ASN A 1 72 ? 1.837 -0.716 -14.015 1.00 95.00 72 ASN A C 1
ATOM 562 O O . ASN A 1 72 ? 2.454 -0.464 -15.045 1.00 95.00 72 ASN A O 1
ATOM 566 N N . ILE A 1 73 ? 2.442 -1.185 -12.916 1.00 94.31 73 ILE A N 1
ATOM 567 C CA . ILE A 1 73 ? 3.885 -1.450 -12.804 1.00 94.31 73 ILE A CA 1
ATOM 568 C C . ILE A 1 73 ? 4.224 -2.911 -13.108 1.00 94.31 73 ILE A C 1
ATOM 570 O O . ILE A 1 73 ? 5.206 -3.174 -13.795 1.00 94.31 73 ILE A O 1
ATOM 574 N N . SER A 1 74 ? 3.451 -3.853 -12.567 1.00 93.88 74 SER A N 1
ATOM 575 C CA . SER A 1 74 ? 3.788 -5.289 -12.575 1.00 93.88 74 SER A CA 1
ATOM 576 C C . SER A 1 74 ? 2.863 -6.156 -13.430 1.00 93.88 74 SER A C 1
ATOM 578 O O . SER A 1 74 ? 3.208 -7.291 -13.744 1.00 93.88 74 SER A O 1
ATOM 580 N N . GLY A 1 75 ? 1.734 -5.605 -13.878 1.00 93.12 75 GLY A N 1
ATOM 581 C CA . GLY A 1 75 ? 0.676 -6.340 -14.563 1.00 93.12 75 GLY A CA 1
ATOM 582 C C . GLY A 1 75 ? -0.384 -6.874 -13.599 1.00 93.12 75 GLY A C 1
ATOM 583 O O . GLY A 1 75 ? -0.142 -7.064 -12.410 1.00 93.12 75 GLY A O 1
ATOM 584 N N . ALA A 1 76 ? -1.590 -7.100 -14.123 1.00 86.81 76 ALA A N 1
ATOM 585 C CA . ALA A 1 76 ? -2.727 -7.585 -13.333 1.00 86.81 76 ALA A CA 1
ATOM 586 C C . ALA A 1 76 ? -2.581 -9.055 -12.902 1.00 86.81 76 ALA A C 1
ATOM 588 O O . ALA A 1 76 ? -3.199 -9.459 -11.924 1.00 86.81 76 ALA A O 1
ATOM 589 N N . ASP A 1 77 ? -1.748 -9.827 -13.604 1.00 90.56 77 ASP A N 1
ATOM 590 C CA . ASP A 1 77 ? -1.492 -11.241 -13.311 1.00 90.56 77 ASP A CA 1
ATOM 591 C C . ASP A 1 77 ? -0.365 -11.445 -12.275 1.00 90.56 77 ASP A C 1
ATOM 593 O O . ASP A 1 77 ? 0.002 -12.583 -11.974 1.00 90.56 77 ASP A O 1
ATOM 597 N N . ASP A 1 78 ? 0.213 -10.365 -11.723 1.00 91.38 78 ASP A N 1
ATOM 598 C CA . ASP A 1 78 ? 1.178 -10.475 -10.626 1.00 91.38 78 ASP A CA 1
ATOM 599 C C . ASP A 1 78 ? 0.471 -11.032 -9.373 1.00 91.38 78 ASP A C 1
ATOM 601 O O . ASP A 1 78 ? -0.518 -10.454 -8.902 1.00 91.38 78 ASP A O 1
ATOM 605 N N . PRO A 1 79 ? 0.959 -12.145 -8.795 1.00 87.44 79 PRO A N 1
ATOM 606 C CA . PRO A 1 79 ? 0.254 -12.841 -7.724 1.00 87.44 79 PRO A CA 1
ATOM 607 C C . PRO A 1 79 ? 0.097 -11.995 -6.454 1.00 87.44 79 PRO A C 1
ATOM 609 O O . PRO A 1 79 ? -0.868 -12.182 -5.711 1.00 87.44 79 PRO A O 1
ATOM 612 N N . VAL A 1 80 ? 1.012 -11.057 -6.190 1.00 87.06 80 VAL A N 1
ATOM 613 C CA . VAL A 1 80 ? 0.934 -10.188 -5.009 1.00 87.06 80 VAL A CA 1
ATOM 614 C C . VAL A 1 80 ? -0.137 -9.117 -5.206 1.00 87.06 80 VAL A C 1
ATOM 616 O O . VAL A 1 80 ? -0.880 -8.799 -4.276 1.00 87.06 80 VAL A O 1
ATOM 619 N N . VAL A 1 81 ? -0.255 -8.592 -6.425 1.00 88.12 81 VAL A N 1
ATOM 620 C CA . VAL A 1 81 ? -1.292 -7.620 -6.786 1.00 88.12 81 VAL A CA 1
ATOM 621 C C . VAL A 1 81 ? -2.678 -8.268 -6.786 1.00 88.12 81 VAL A C 1
ATOM 623 O O . VAL A 1 81 ? -3.596 -7.715 -6.177 1.00 88.12 81 VAL A O 1
ATOM 626 N N . MET A 1 82 ? -2.817 -9.465 -7.371 1.00 90.56 82 MET A N 1
ATOM 627 C CA . MET A 1 82 ? -4.072 -10.227 -7.363 1.00 90.56 82 MET A CA 1
ATOM 628 C C . MET A 1 82 ? -4.596 -10.463 -5.945 1.00 90.56 82 MET A C 1
ATOM 630 O O . MET A 1 82 ? -5.782 -10.253 -5.683 1.00 90.56 82 MET A O 1
ATOM 634 N N . LEU A 1 83 ? -3.722 -10.873 -5.017 1.00 87.56 83 LEU A N 1
ATOM 635 C CA . LEU A 1 83 ? -4.104 -11.075 -3.619 1.00 87.56 83 LEU A CA 1
ATOM 636 C C . LEU A 1 83 ? -4.635 -9.776 -3.002 1.00 87.56 83 LEU A C 1
ATOM 638 O O . LEU A 1 83 ? -5.704 -9.772 -2.392 1.00 87.56 83 LEU A O 1
ATOM 642 N N . GLY A 1 84 ? -3.929 -8.665 -3.220 1.00 85.94 84 GLY A N 1
ATOM 643 C CA . GLY A 1 84 ? -4.342 -7.363 -2.707 1.00 85.94 84 GLY A CA 1
ATOM 644 C C . GLY A 1 84 ? -5.725 -6.927 -3.205 1.00 85.94 84 GLY A C 1
ATOM 645 O O . GLY A 1 84 ? -6.505 -6.372 -2.430 1.00 85.94 84 GLY A O 1
ATOM 646 N N . GLN A 1 85 ? -6.051 -7.213 -4.469 1.00 89.25 85 GLN A N 1
ATOM 647 C CA . GLN A 1 85 ? -7.363 -6.920 -5.055 1.00 89.25 85 GLN A CA 1
ATOM 648 C C . GLN A 1 85 ? -8.469 -7.857 -4.561 1.00 89.25 85 GLN A C 1
ATOM 650 O O . GLN A 1 85 ? -9.604 -7.417 -4.383 1.00 89.25 85 GLN A O 1
ATOM 655 N N . ALA A 1 86 ? -8.170 -9.141 -4.357 1.00 88.06 86 ALA A N 1
ATOM 656 C CA . ALA A 1 86 ? -9.143 -10.097 -3.836 1.00 88.06 86 ALA A CA 1
ATOM 657 C C . ALA A 1 86 ? -9.613 -9.694 -2.432 1.00 88.06 86 ALA A C 1
ATOM 659 O O . ALA A 1 86 ? -10.806 -9.722 -2.152 1.00 88.06 86 ALA A O 1
ATOM 660 N N . GLU A 1 87 ? -8.686 -9.249 -1.582 1.00 83.94 87 GLU A N 1
ATOM 661 C CA . GLU A 1 87 ? -8.992 -8.758 -0.235 1.00 83.94 87 GLU A CA 1
ATOM 662 C C . GLU A 1 87 ? -9.880 -7.507 -0.259 1.00 83.94 87 GLU A C 1
ATOM 664 O O . GLU A 1 87 ? -10.768 -7.382 0.577 1.00 83.94 87 GLU A O 1
ATOM 669 N N . LEU A 1 88 ? -9.684 -6.606 -1.230 1.00 86.44 88 LEU A N 1
ATOM 670 C CA . LEU A 1 88 ? -10.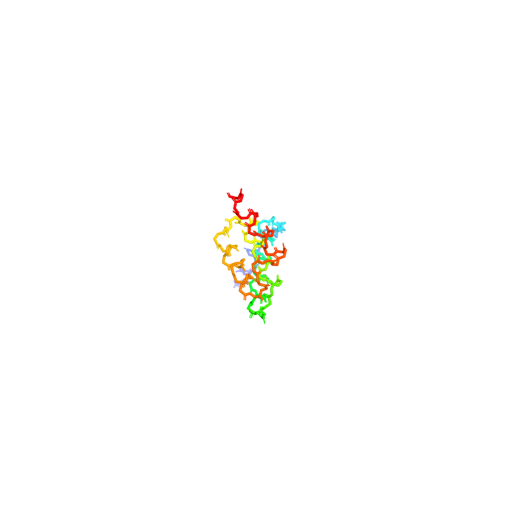493 -5.391 -1.356 1.00 86.44 88 LEU A CA 1
ATOM 671 C C . LEU A 1 88 ? -11.943 -5.687 -1.767 1.00 86.44 88 LEU A C 1
ATOM 673 O O . LEU A 1 88 ? -12.849 -5.022 -1.292 1.00 86.44 88 LEU A O 1
ATOM 677 N N . HIS A 1 89 ? -12.178 -6.684 -2.623 1.00 84.25 89 HIS A N 1
ATOM 678 C CA . HIS A 1 89 ? -13.541 -7.065 -3.023 1.00 84.25 89 HIS A CA 1
ATOM 679 C C . HIS A 1 89 ? -14.340 -7.764 -1.912 1.00 84.25 89 HIS A C 1
ATOM 681 O O . HIS A 1 89 ? -15.545 -7.957 -2.062 1.00 84.25 89 HIS A O 1
ATOM 687 N N . LEU A 1 90 ? -13.670 -8.202 -0.842 1.00 80.19 90 LEU A N 1
ATOM 688 C CA . LEU A 1 90 ? -14.288 -8.866 0.306 1.00 80.19 90 LEU A CA 1
ATOM 689 C C . LEU A 1 90 ? -14.586 -7.905 1.471 1.00 80.19 90 LEU A C 1
ATOM 691 O O . LEU A 1 90 ? -15.234 -8.335 2.426 1.00 80.19 90 LEU A O 1
ATOM 695 N N . ALA A 1 91 ? -14.090 -6.665 1.404 1.00 74.19 91 ALA A N 1
ATOM 696 C CA . ALA A 1 91 ? -14.302 -5.601 2.387 1.00 74.19 91 ALA A CA 1
ATOM 697 C C . ALA A 1 91 ? -15.569 -4.796 2.064 1.00 74.19 91 ALA A C 1
ATOM 699 O O . ALA A 1 91 ? -16.287 -4.443 3.027 1.00 74.19 91 ALA A O 1
#

pLDDT: mean 82.65, std 19.59, range [41.5, 98.5]

Secondary structure (DSSP, 8-state):
------S-S------------HHHHHHHHHHHHHHHHHH-TT-HHHHHHHHHHHHHTT-HHHHHHHHHHHHHHH-TT-HHHHHHHHHHHT-

Sequence (91 aa):
MAHFFAHLALMVAHAFVTVPTTHDGLEQLLAQAHAAVARHPEALAPRLRRAALYRQHEEWELAALDLQAAINISGADDPVVMLGQAELHLA

Radius of gyration: 22.34 Å; chains: 1; bounding box: 28×58×62 Å